Protein AF-A0A379KQM5-F1 (afdb_monomer_lite)

Structure (mmCIF, N/CA/C/O backbone):
data_AF-A0A379KQM5-F1
#
_entry.id   AF-A0A379KQM5-F1
#
loop_
_atom_site.group_PDB
_atom_site.id
_atom_site.type_symbol
_atom_site.label_atom_id
_atom_site.label_alt_id
_atom_site.label_comp_id
_atom_site.label_asym_id
_atom_site.label_entity_id
_atom_site.label_seq_id
_atom_site.pdbx_PDB_ins_code
_atom_site.Cartn_x
_atom_site.Cartn_y
_atom_site.Cartn_z
_atom_site.occupancy
_atom_site.B_iso_or_equiv
_atom_site.auth_seq_id
_atom_site.auth_comp_id
_atom_site.auth_asym_id
_atom_site.auth_atom_id
_atom_site.pdbx_PDB_model_num
ATOM 1 N N . MET A 1 1 ? 5.994 27.174 -17.013 1.00 34.16 1 MET A N 1
ATOM 2 C CA . MET A 1 1 ? 5.090 26.221 -16.334 1.00 34.16 1 MET A CA 1
ATOM 3 C C . MET A 1 1 ? 5.208 26.456 -14.839 1.00 34.16 1 MET A C 1
ATOM 5 O O . MET A 1 1 ? 6.233 26.143 -14.252 1.00 34.16 1 MET A O 1
ATOM 9 N N . THR A 1 2 ? 4.234 27.146 -14.256 1.00 32.84 2 THR A N 1
ATOM 10 C CA . THR A 1 2 ? 4.226 27.577 -12.855 1.00 32.84 2 THR A CA 1
ATOM 11 C C . THR A 1 2 ? 3.849 26.410 -11.947 1.00 32.84 2 THR A C 1
ATOM 13 O O . THR A 1 2 ? 2.756 25.861 -12.052 1.00 32.84 2 THR A O 1
ATOM 16 N N . ALA A 1 3 ? 4.760 26.027 -11.049 1.00 37.75 3 ALA A N 1
ATOM 17 C CA . ALA A 1 3 ? 4.465 25.107 -9.960 1.00 37.75 3 ALA A CA 1
ATOM 18 C C . ALA A 1 3 ? 3.448 25.774 -9.024 1.00 37.75 3 ALA A C 1
ATOM 20 O O . ALA A 1 3 ? 3.765 26.749 -8.338 1.00 37.75 3 ALA A O 1
ATOM 21 N N . ALA A 1 4 ? 2.213 25.275 -9.026 1.00 40.44 4 ALA A N 1
ATOM 22 C CA . ALA A 1 4 ? 1.214 25.670 -8.050 1.00 40.44 4 ALA A CA 1
ATOM 23 C C . ALA A 1 4 ? 1.711 25.240 -6.663 1.00 40.44 4 ALA A C 1
ATOM 25 O O . ALA A 1 4 ? 1.712 24.058 -6.318 1.00 40.44 4 ALA A O 1
ATOM 26 N N . LYS A 1 5 ? 2.175 26.210 -5.869 1.00 39.12 5 LYS A N 1
ATOM 27 C CA . LYS A 1 5 ? 2.356 26.035 -4.429 1.00 39.12 5 LYS A CA 1
ATOM 28 C C . LYS A 1 5 ? 0.985 25.685 -3.857 1.00 39.12 5 LYS A C 1
ATOM 30 O O . LYS A 1 5 ? 0.105 26.543 -3.831 1.00 39.12 5 LYS A O 1
ATOM 35 N N . TYR A 1 6 ? 0.804 24.443 -3.416 1.00 39.59 6 TYR A N 1
ATOM 36 C CA . TYR A 1 6 ? -0.357 24.055 -2.622 1.00 39.59 6 TYR A CA 1
ATOM 37 C C . TYR A 1 6 ? -0.339 24.873 -1.329 1.00 39.59 6 TYR A C 1
ATOM 39 O O . TYR A 1 6 ? 0.392 24.582 -0.383 1.00 39.59 6 TYR A O 1
ATOM 47 N N . LYS A 1 7 ? -1.115 25.958 -1.325 1.00 37.81 7 LYS A N 1
ATOM 48 C CA . LYS A 1 7 ? -1.411 26.759 -0.145 1.00 37.81 7 LYS A CA 1
ATOM 49 C C . LYS A 1 7 ? -2.348 25.900 0.695 1.00 37.81 7 LYS A C 1
ATOM 51 O O . LYS A 1 7 ? -3.494 25.694 0.313 1.00 37.81 7 LYS A O 1
ATOM 56 N N . GLY A 1 8 ? -1.813 25.304 1.758 1.00 42.19 8 GLY A N 1
ATOM 57 C CA . GLY A 1 8 ? -2.602 24.499 2.677 1.00 42.19 8 GLY A CA 1
ATOM 58 C C . GLY A 1 8 ? -3.794 25.312 3.161 1.00 42.19 8 GLY A C 1
ATOM 59 O O . GLY A 1 8 ? -3.601 26.386 3.727 1.00 42.19 8 GLY A O 1
ATOM 60 N N . ASP A 1 9 ? -4.994 24.808 2.892 1.00 48.06 9 ASP A N 1
ATOM 61 C CA . ASP A 1 9 ? -6.229 25.388 3.397 1.00 48.06 9 ASP A CA 1
ATOM 62 C C . ASP A 1 9 ? -6.138 25.453 4.931 1.00 48.06 9 ASP A C 1
ATOM 64 O O . ASP A 1 9 ? -5.820 24.446 5.578 1.00 48.06 9 ASP A O 1
ATOM 68 N N . GLN A 1 10 ? -6.292 26.668 5.462 1.00 50.69 10 GLN A N 1
ATOM 69 C CA . GLN A 1 10 ? -6.407 26.988 6.889 1.00 50.69 10 GLN A CA 1
ATOM 70 C C . GLN A 1 10 ? -7.884 27.195 7.255 1.00 50.69 10 GLN A C 1
ATOM 72 O O . GLN A 1 10 ? -8.202 27.916 8.199 1.00 50.69 10 GLN A O 1
ATOM 77 N N . SER A 1 11 ? -8.816 26.594 6.514 1.00 47.06 11 SER A N 1
ATOM 78 C CA . SER A 1 11 ? -10.158 26.385 7.030 1.00 47.06 11 SER A CA 1
ATOM 79 C C . SER A 1 11 ? -10.042 25.532 8.297 1.00 47.06 11 SER A C 1
ATOM 81 O O . SER A 1 11 ? -9.474 24.442 8.289 1.00 47.06 11 SER A O 1
ATOM 83 N N . GLY A 1 12 ? -10.591 26.009 9.415 1.00 46.75 12 GLY A N 1
ATOM 84 C CA . GLY A 1 12 ? -10.687 25.261 10.677 1.00 46.75 12 GLY A CA 1
ATOM 85 C C . GLY A 1 12 ? -11.540 23.985 10.595 1.00 46.75 12 GLY A C 1
ATOM 86 O O . GLY A 1 12 ? -11.977 23.467 11.616 1.00 46.75 12 GLY A O 1
ATOM 87 N N . THR A 1 13 ? -11.809 23.478 9.391 1.00 49.09 13 THR A N 1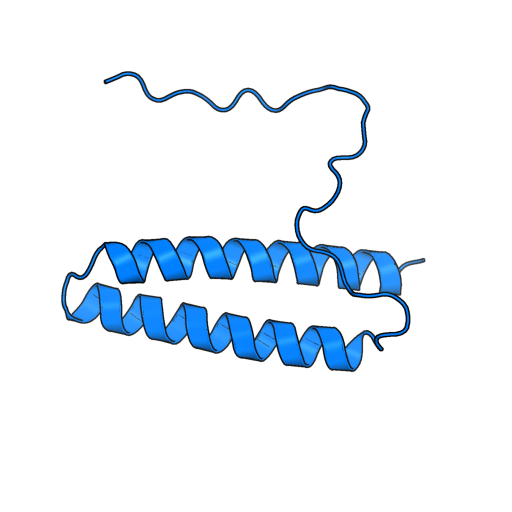
ATOM 88 C CA . THR A 1 13 ? -12.338 22.141 9.167 1.00 49.09 13 THR A CA 1
ATOM 89 C C . THR A 1 13 ? -11.199 21.152 9.401 1.00 49.09 13 THR A C 1
ATOM 91 O O . THR A 1 13 ? -10.191 21.243 8.692 1.00 49.09 13 THR A O 1
ATOM 94 N N . PRO A 1 14 ? -11.322 20.198 10.345 1.00 52.28 14 PRO A N 1
ATOM 95 C CA . PRO A 1 14 ? -10.370 19.101 10.446 1.00 52.28 14 PRO A CA 1
ATOM 96 C C . PRO A 1 14 ? -10.198 18.517 9.049 1.00 52.28 14 PRO A C 1
ATOM 98 O O . PRO A 1 14 ? -11.202 18.208 8.398 1.00 52.28 14 PRO A O 1
ATOM 101 N N . ARG A 1 15 ? -8.959 18.439 8.549 1.00 56.31 15 ARG A N 1
ATOM 102 C CA . ARG A 1 15 ? -8.689 17.783 7.268 1.00 56.31 15 ARG A CA 1
ATOM 103 C C . ARG A 1 15 ? -9.177 16.352 7.414 1.00 56.31 15 ARG A C 1
ATOM 105 O O . ARG A 1 15 ? -8.511 15.539 8.045 1.00 56.31 15 ARG A O 1
ATOM 112 N N . ARG A 1 16 ? -10.383 16.081 6.912 1.00 58.56 16 ARG A N 1
ATOM 113 C CA . ARG A 1 16 ? -10.965 14.748 6.954 1.00 58.56 16 ARG A CA 1
ATOM 114 C C . ARG A 1 16 ? -9.986 13.856 6.213 1.00 58.56 16 ARG A C 1
ATOM 116 O O . ARG A 1 16 ? -9.636 14.159 5.071 1.00 58.56 16 ARG A O 1
ATOM 123 N N . ASN A 1 17 ? -9.496 12.828 6.894 1.00 66.88 17 ASN A N 1
ATOM 124 C CA . ASN A 1 17 ? -8.548 11.917 6.288 1.00 66.88 17 ASN A CA 1
ATOM 125 C C . ASN A 1 17 ? -9.205 11.335 5.029 1.00 66.88 17 ASN A C 1
ATOM 127 O O . ASN A 1 17 ? -10.361 10.914 5.077 1.00 66.88 17 ASN A O 1
ATOM 131 N N . MET A 1 18 ? -8.531 11.412 3.878 1.00 72.38 18 MET A N 1
ATOM 132 C CA . MET A 1 18 ? -9.129 10.968 2.607 1.00 72.38 18 MET A CA 1
ATOM 133 C C . MET A 1 18 ? -9.321 9.450 2.569 1.00 72.38 18 MET A C 1
ATOM 135 O O . MET A 1 18 ? -10.119 8.949 1.780 1.00 72.38 18 MET A O 1
ATOM 139 N N . PHE A 1 19 ? -8.593 8.740 3.427 1.00 82.06 19 PHE A N 1
ATOM 140 C CA . PHE A 1 19 ? -8.675 7.305 3.622 1.00 82.06 19 PHE A CA 1
ATOM 141 C C . PHE A 1 19 ? -9.053 7.065 5.072 1.00 82.06 19 PHE A C 1
ATOM 143 O O . PHE A 1 19 ? -8.426 7.643 5.960 1.00 82.06 19 PHE A O 1
ATOM 150 N N . THR A 1 20 ? -10.105 6.270 5.263 1.00 85.38 20 THR A N 1
ATOM 151 C CA . THR A 1 20 ? -10.639 5.943 6.582 1.00 85.38 20 THR A CA 1
ATOM 152 C C . THR A 1 20 ? -10.752 4.435 6.790 1.00 85.38 20 THR A C 1
ATOM 154 O O . THR A 1 20 ? -11.087 3.713 5.843 1.00 85.38 20 THR A O 1
ATOM 157 N N . ILE A 1 21 ? -10.576 3.952 8.018 1.00 86.62 21 ILE A N 1
ATOM 158 C CA . ILE A 1 21 ? -10.931 2.585 8.410 1.00 86.62 21 ILE A CA 1
ATOM 159 C C . ILE A 1 21 ? -12.459 2.477 8.417 1.00 86.62 21 ILE A C 1
ATOM 161 O O . ILE A 1 21 ? -13.160 3.325 8.970 1.00 86.62 21 ILE A O 1
ATOM 165 N N . ALA A 1 22 ? -13.002 1.421 7.811 1.00 88.44 22 ALA A N 1
ATOM 166 C CA . ALA A 1 22 ? -14.439 1.180 7.862 1.00 88.44 22 ALA A CA 1
ATOM 167 C C . ALA A 1 22 ? -14.899 0.877 9.308 1.00 88.44 22 ALA A C 1
ATOM 169 O O . ALA A 1 22 ? -14.203 0.155 10.030 1.00 88.44 22 ALA A O 1
ATOM 170 N N . PRO A 1 23 ? -16.077 1.366 9.740 1.00 86.31 23 PRO A N 1
ATOM 171 C CA . PRO A 1 23 ? -16.599 1.084 11.076 1.00 86.31 23 PRO A CA 1
ATOM 172 C C . PRO A 1 23 ? -16.670 -0.420 11.373 1.00 86.31 23 PRO A C 1
ATOM 174 O O . PRO A 1 23 ? -17.088 -1.207 10.526 1.00 86.31 23 PRO A O 1
ATOM 177 N N . GLY A 1 24 ? -16.285 -0.819 12.588 1.00 88.19 24 GLY A N 1
ATOM 178 C CA . GLY A 1 24 ? -16.326 -2.219 13.034 1.00 88.19 24 GLY A CA 1
ATOM 179 C C . GLY A 1 24 ? -15.142 -3.085 12.588 1.00 88.19 24 GLY A C 1
ATOM 180 O O . GLY A 1 24 ? -15.075 -4.255 12.962 1.00 88.19 24 GLY A O 1
ATOM 181 N N . ILE A 1 25 ? -14.187 -2.537 11.833 1.00 90.06 25 ILE A N 1
ATOM 182 C CA . ILE A 1 25 ? -12.939 -3.230 11.505 1.00 90.06 25 ILE A CA 1
ATOM 183 C C . ILE A 1 25 ? -11.963 -3.148 12.681 1.00 90.06 25 ILE A C 1
ATOM 185 O O . ILE A 1 25 ? -11.700 -2.073 13.217 1.00 90.06 25 ILE A O 1
ATOM 189 N N . GLN A 1 26 ? -11.386 -4.291 13.059 1.00 90.44 26 GLN A N 1
ATOM 190 C CA . GLN A 1 26 ? -10.350 -4.328 14.089 1.00 90.44 26 GLN A CA 1
ATOM 191 C C . GLN A 1 26 ? -9.061 -3.639 13.600 1.00 90.44 26 GLN A C 1
ATOM 193 O O . GLN A 1 26 ? -8.643 -3.886 12.463 1.00 90.44 26 GLN A O 1
ATOM 198 N N . PRO A 1 27 ? -8.370 -2.852 14.450 1.00 88.88 27 PRO A N 1
ATOM 199 C CA . PRO A 1 27 ? -7.121 -2.181 14.079 1.00 88.88 27 PRO A CA 1
ATOM 200 C C . PRO A 1 27 ? -6.044 -3.126 13.535 1.00 88.88 27 PRO A C 1
ATOM 202 O O . PRO A 1 27 ? -5.360 -2.790 12.575 1.00 88.88 27 PRO A O 1
ATOM 205 N N . SER A 1 28 ? -5.925 -4.335 14.090 1.00 91.12 28 SER A N 1
ATOM 206 C CA . SER A 1 28 ? -4.984 -5.363 13.620 1.00 91.12 28 SER A CA 1
ATOM 207 C C . SER A 1 28 ? -5.227 -5.759 12.161 1.00 91.12 28 SER A C 1
ATOM 209 O O . SER A 1 28 ? -4.28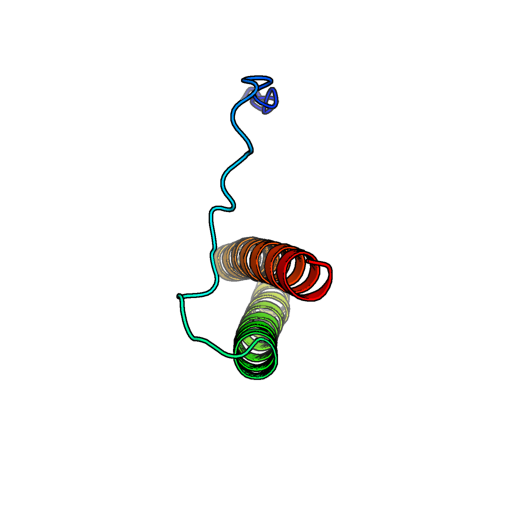2 -5.845 11.379 1.00 91.12 28 SER A O 1
ATOM 211 N N . TYR A 1 29 ? -6.492 -5.930 11.773 1.00 93.06 29 TYR A N 1
ATOM 212 C CA . TYR A 1 29 ? -6.866 -6.218 10.392 1.00 93.06 29 TYR A CA 1
ATOM 213 C C . TYR A 1 29 ? -6.590 -5.021 9.478 1.00 93.06 29 TYR A C 1
ATOM 215 O O . TYR A 1 29 ? -6.079 -5.192 8.375 1.00 93.06 29 TYR A O 1
ATOM 223 N N . ALA A 1 30 ? -6.868 -3.797 9.938 1.00 91.88 30 ALA A N 1
ATOM 224 C CA . ALA A 1 30 ? -6.548 -2.588 9.181 1.00 91.88 30 ALA A CA 1
ATOM 225 C C . ALA A 1 30 ? -5.033 -2.453 8.926 1.00 91.88 30 ALA A C 1
ATOM 227 O O . ALA A 1 30 ? -4.630 -2.148 7.803 1.00 91.88 30 ALA A O 1
ATOM 228 N N . ILE A 1 31 ? -4.197 -2.756 9.927 1.00 93.00 31 ILE A N 1
ATOM 229 C CA . ILE A 1 31 ? -2.733 -2.801 9.789 1.00 93.00 31 ILE A CA 1
ATOM 230 C C . ILE A 1 31 ? -2.323 -3.853 8.757 1.00 93.00 31 ILE A C 1
ATOM 232 O O . ILE A 1 31 ? -1.530 -3.546 7.872 1.00 93.00 31 ILE A O 1
ATOM 236 N N . GLU A 1 32 ? -2.887 -5.061 8.813 1.00 95.44 32 GLU A N 1
ATOM 237 C CA . GLU A 1 32 ? -2.583 -6.122 7.844 1.00 95.44 32 GLU A CA 1
ATOM 238 C C . GLU A 1 32 ? -2.878 -5.679 6.399 1.00 95.44 32 GLU A C 1
ATOM 240 O O . GLU A 1 32 ? -2.064 -5.885 5.495 1.00 95.44 32 GLU A O 1
ATOM 245 N N . GLN A 1 33 ? -4.021 -5.023 6.167 1.00 93.88 33 GLN A N 1
ATOM 246 C CA . GLN A 1 33 ? -4.367 -4.493 4.843 1.00 93.88 33 GLN A CA 1
ATOM 247 C C . GLN A 1 33 ? -3.435 -3.348 4.419 1.00 93.88 33 GLN A C 1
ATOM 249 O O . GLN A 1 33 ? -3.009 -3.296 3.263 1.00 93.88 33 GLN A O 1
ATOM 254 N N . ALA A 1 34 ? -3.060 -2.464 5.348 1.00 93.62 34 ALA A N 1
ATOM 255 C CA . ALA A 1 34 ? -2.087 -1.403 5.100 1.00 93.62 34 ALA A CA 1
ATOM 256 C C . ALA A 1 34 ? -0.706 -1.969 4.719 1.00 93.62 34 ALA A C 1
ATOM 258 O O . ALA A 1 34 ? -0.064 -1.460 3.797 1.00 93.62 34 ALA A O 1
ATOM 259 N N . THR A 1 35 ? -0.269 -3.061 5.356 1.00 95.38 35 THR A N 1
ATOM 260 C CA . THR A 1 35 ? 0.970 -3.770 5.004 1.00 95.38 35 THR A CA 1
ATOM 261 C C . THR A 1 35 ? 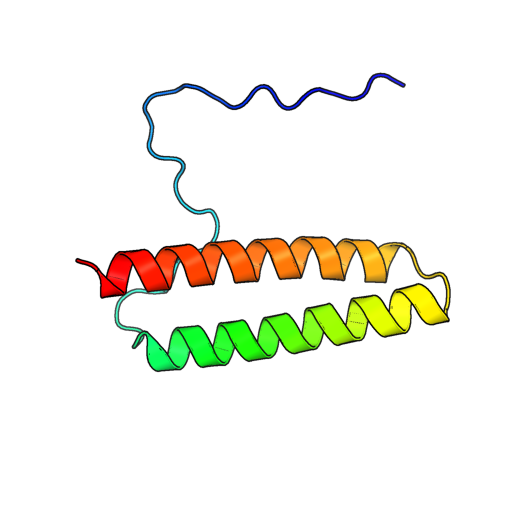0.910 -4.335 3.585 1.00 95.38 35 THR A C 1
ATOM 263 O O . THR A 1 35 ? 1.826 -4.086 2.803 1.00 95.38 35 THR A O 1
ATOM 266 N N . LYS A 1 36 ? -0.187 -5.005 3.203 1.00 96.81 36 LYS A N 1
ATOM 267 C CA . LYS A 1 36 ? -0.370 -5.527 1.833 1.00 96.81 36 LYS A CA 1
ATOM 268 C C . LYS A 1 36 ? -0.292 -4.417 0.780 1.00 96.81 36 LYS A C 1
ATOM 270 O O . LYS A 1 36 ? 0.372 -4.574 -0.242 1.00 96.81 36 LYS A O 1
ATOM 275 N N . LEU A 1 37 ? -0.921 -3.271 1.043 1.00 95.88 37 LEU A N 1
ATOM 276 C CA . LEU A 1 37 ? -0.842 -2.103 0.160 1.00 95.88 37 LEU A CA 1
ATOM 277 C C . LEU A 1 37 ? 0.585 -1.543 0.059 1.00 95.88 37 LEU A C 1
ATOM 279 O O . LEU A 1 37 ? 1.013 -1.143 -1.027 1.00 95.88 37 LEU A O 1
ATOM 283 N N . MET A 1 38 ? 1.338 -1.536 1.163 1.00 97.06 38 MET A N 1
ATOM 284 C CA . MET A 1 38 ? 2.736 -1.103 1.165 1.00 97.06 38 MET A CA 1
ATOM 285 C C . MET A 1 38 ? 3.629 -2.044 0.346 1.00 97.06 38 MET A C 1
ATOM 287 O O . MET A 1 38 ? 4.513 -1.568 -0.370 1.00 97.06 38 MET A O 1
ATOM 291 N N . ASP A 1 39 ? 3.376 -3.353 0.378 1.00 98.31 39 ASP A N 1
ATOM 292 C CA . ASP A 1 39 ? 4.089 -4.316 -0.465 1.00 98.31 39 ASP A CA 1
ATOM 293 C C . ASP A 1 39 ? 3.797 -4.091 -1.956 1.00 98.31 39 ASP A C 1
ATOM 295 O O . ASP A 1 39 ? 4.722 -4.098 -2.774 1.00 98.31 39 ASP A O 1
ATOM 299 N N . CYS A 1 40 ? 2.547 -3.781 -2.323 1.00 97.94 40 CYS A N 1
ATOM 300 C CA . CYS A 1 40 ? 2.206 -3.382 -3.691 1.00 97.94 40 CYS A CA 1
ATOM 301 C C . CYS A 1 40 ? 2.942 -2.104 -4.115 1.00 97.94 40 CYS A C 1
ATOM 303 O O . CYS A 1 40 ? 3.518 -2.053 -5.205 1.00 97.94 40 CYS A O 1
ATOM 305 N N . ALA A 1 41 ? 2.964 -1.080 -3.255 1.00 98.31 41 ALA A N 1
ATOM 306 C CA . ALA A 1 41 ? 3.698 0.153 -3.519 1.00 98.31 41 ALA A CA 1
ATOM 307 C C . ALA A 1 41 ? 5.196 -0.121 -3.720 1.00 98.31 41 ALA A C 1
ATOM 309 O O . ALA A 1 41 ? 5.786 0.348 -4.695 1.00 98.31 41 ALA A O 1
ATOM 310 N N . ARG A 1 42 ? 5.809 -0.943 -2.860 1.00 98.44 42 ARG A N 1
ATOM 311 C CA . ARG A 1 42 ? 7.216 -1.344 -2.992 1.00 98.44 42 ARG A CA 1
ATOM 312 C C . ARG A 1 42 ? 7.474 -2.048 -4.322 1.00 98.44 42 ARG A C 1
ATOM 314 O O . ARG A 1 42 ? 8.434 -1.694 -5.005 1.00 98.44 42 ARG A O 1
ATOM 321 N N . HIS A 1 43 ? 6.628 -3.007 -4.697 1.00 98.62 43 HIS A N 1
ATOM 322 C CA . HIS A 1 43 ? 6.766 -3.733 -5.958 1.00 98.62 43 HIS A CA 1
ATOM 323 C C . HIS A 1 43 ? 6.704 -2.788 -7.165 1.00 98.62 43 HIS A C 1
ATOM 325 O O . HIS A 1 43 ? 7.580 -2.830 -8.026 1.00 98.62 43 HIS A O 1
ATOM 331 N N . LEU A 1 44 ? 5.716 -1.889 -7.199 1.00 98.69 44 LEU A N 1
ATOM 332 C CA . LEU A 1 44 ? 5.572 -0.905 -8.274 1.00 98.69 44 LEU A CA 1
ATOM 333 C C . LEU A 1 44 ? 6.763 0.050 -8.354 1.00 98.69 44 LEU A C 1
ATOM 335 O O . LEU A 1 44 ? 7.210 0.367 -9.455 1.00 98.69 44 LEU A O 1
ATOM 339 N N . ASN A 1 45 ? 7.301 0.481 -7.212 1.00 98.56 45 ASN A N 1
ATOM 340 C CA . ASN A 1 45 ? 8.469 1.352 -7.187 1.00 98.56 45 ASN A CA 1
ATOM 341 C C . ASN A 1 45 ? 9.704 0.643 -7.758 1.00 98.56 45 ASN A C 1
ATOM 343 O O . ASN A 1 45 ? 10.348 1.168 -8.662 1.00 98.56 45 ASN A O 1
ATOM 347 N N . ILE A 1 46 ? 10.013 -0.565 -7.269 1.00 98.62 46 ILE A N 1
ATOM 348 C CA . ILE A 1 46 ? 11.183 -1.334 -7.719 1.00 98.62 46 ILE A CA 1
ATOM 349 C C . ILE A 1 46 ? 11.071 -1.638 -9.214 1.00 98.62 46 ILE A C 1
ATOM 351 O O . ILE A 1 46 ? 11.966 -1.281 -9.979 1.00 98.62 46 ILE A O 1
ATOM 355 N N . THR A 1 47 ? 9.954 -2.228 -9.647 1.00 98.69 47 THR A N 1
ATOM 356 C CA . THR A 1 47 ? 9.728 -2.559 -11.058 1.00 98.69 47 THR A CA 1
ATOM 357 C C . THR A 1 47 ? 9.764 -1.304 -11.927 1.00 98.69 47 THR A C 1
ATOM 359 O O . THR A 1 47 ? 10.438 -1.283 -12.954 1.00 98.69 47 THR A O 1
ATOM 362 N N . GLY A 1 48 ? 9.089 -0.235 -11.497 1.00 98.56 48 GLY A N 1
ATOM 363 C CA . GLY A 1 48 ? 9.014 1.028 -12.223 1.00 98.56 48 GLY A CA 1
ATOM 364 C C . GLY A 1 48 ? 10.377 1.685 -12.422 1.00 98.56 48 GLY A C 1
ATOM 365 O O . GLY A 1 48 ? 10.678 2.126 -13.530 1.00 98.56 48 GLY A O 1
ATOM 366 N N . VAL A 1 49 ? 11.221 1.703 -11.387 1.00 98.44 49 VAL A N 1
ATOM 367 C CA . VAL A 1 49 ? 12.603 2.197 -11.482 1.00 98.44 49 VAL A CA 1
ATOM 368 C C . VAL A 1 49 ? 13.427 1.323 -12.425 1.00 98.44 49 VAL A C 1
ATOM 370 O O . VAL A 1 49 ? 14.100 1.861 -13.301 1.00 98.44 49 VAL A O 1
ATOM 373 N N . MET A 1 50 ? 13.340 -0.006 -12.299 1.00 98.62 50 MET A N 1
ATOM 374 C CA . MET A 1 50 ? 14.122 -0.938 -13.120 1.00 98.62 50 MET A CA 1
ATOM 375 C C . MET A 1 50 ? 13.839 -0.810 -14.620 1.00 98.62 50 MET A C 1
ATOM 377 O O . MET A 1 50 ? 14.771 -0.876 -15.416 1.00 98.62 50 MET A O 1
ATOM 381 N N . ILE A 1 51 ? 12.576 -0.623 -15.016 1.00 98.38 51 ILE A N 1
ATOM 382 C CA . ILE A 1 51 ? 12.183 -0.554 -16.436 1.00 98.38 51 ILE A CA 1
ATOM 383 C C . ILE A 1 51 ? 11.977 0.883 -16.945 1.00 98.38 51 ILE A C 1
ATOM 385 O O . ILE A 1 51 ? 11.516 1.084 -18.067 1.00 98.38 51 ILE A O 1
ATOM 389 N N . GLY A 1 52 ? 12.254 1.897 -16.118 1.00 97.88 52 GLY A N 1
ATOM 390 C CA . GLY A 1 52 ? 12.036 3.306 -16.464 1.00 97.88 52 GLY A CA 1
ATOM 391 C C . GLY A 1 52 ? 10.560 3.704 -16.626 1.00 97.88 52 GLY A C 1
ATOM 392 O O . GLY A 1 52 ? 10.253 4.716 -17.264 1.00 97.88 52 GLY A O 1
ATOM 393 N N . ASN A 1 53 ? 9.622 2.940 -16.059 1.00 98.50 53 ASN A N 1
ATOM 394 C CA . ASN A 1 53 ? 8.194 3.228 -16.155 1.00 98.50 53 ASN A CA 1
ATOM 395 C C . ASN A 1 53 ? 7.760 4.246 -15.090 1.00 98.50 53 ASN A C 1
ATOM 397 O O . ASN A 1 53 ? 7.456 3.909 -13.943 1.00 98.50 53 ASN A O 1
ATOM 401 N N . ARG A 1 54 ? 7.651 5.512 -15.509 1.00 97.88 54 ARG A N 1
ATOM 402 C CA . ARG A 1 54 ? 7.213 6.620 -14.646 1.00 97.88 54 ARG A CA 1
ATOM 403 C C . ARG A 1 54 ? 5.810 6.444 -14.063 1.00 97.88 54 ARG A C 1
ATOM 405 O O . ARG A 1 54 ? 5.582 6.904 -12.951 1.00 97.88 54 ARG A O 1
ATOM 412 N N . GLN A 1 55 ? 4.882 5.795 -14.767 1.00 98.25 55 GLN A N 1
ATOM 413 C CA . GLN A 1 55 ? 3.519 5.598 -14.257 1.00 98.25 55 GLN A CA 1
ATOM 414 C C . GLN A 1 55 ? 3.508 4.661 -13.046 1.00 98.25 55 GLN A C 1
ATOM 416 O O . GLN A 1 55 ? 2.834 4.946 -12.061 1.00 98.25 55 GLN A O 1
ATOM 421 N N . MET A 1 56 ? 4.314 3.596 -13.070 1.00 98.56 56 MET A N 1
ATOM 422 C CA . MET A 1 56 ? 4.462 2.695 -11.919 1.00 98.56 56 MET A CA 1
ATOM 423 C C . MET A 1 56 ? 5.077 3.408 -10.710 1.00 98.56 56 MET A C 1
ATOM 425 O O . MET A 1 56 ? 4.607 3.237 -9.586 1.00 98.56 56 MET A O 1
ATOM 429 N N . ILE A 1 57 ? 6.070 4.270 -10.943 1.00 98.50 57 ILE A N 1
ATOM 430 C CA . ILE A 1 57 ? 6.690 5.079 -9.885 1.00 98.50 57 ILE A CA 1
ATOM 431 C C . ILE A 1 57 ? 5.654 6.025 -9.259 1.00 98.50 57 ILE A C 1
ATOM 433 O O . ILE A 1 57 ? 5.503 6.047 -8.038 1.00 98.50 57 ILE A O 1
ATOM 437 N N . TRP A 1 58 ? 4.879 6.754 -10.066 1.00 98.06 58 TRP A N 1
ATOM 438 C CA . TRP A 1 58 ? 3.828 7.635 -9.543 1.00 98.06 58 TRP A CA 1
ATOM 439 C C . TRP A 1 58 ? 2.727 6.869 -8.807 1.00 98.06 58 TRP A C 1
ATOM 441 O O . TRP A 1 58 ? 2.309 7.291 -7.729 1.00 98.06 58 TRP A O 1
ATOM 451 N N . ALA A 1 59 ? 2.304 5.714 -9.326 1.00 98.19 59 ALA A N 1
ATOM 452 C CA . ALA A 1 59 ? 1.349 4.850 -8.639 1.00 98.19 59 ALA A CA 1
ATOM 453 C C . ALA A 1 59 ? 1.872 4.416 -7.259 1.00 98.19 59 ALA A C 1
ATOM 455 O O . ALA A 1 59 ? 1.142 4.506 -6.272 1.00 98.19 59 ALA A O 1
ATOM 456 N N . SER A 1 60 ? 3.149 4.031 -7.159 1.00 98.50 60 SER A N 1
ATOM 457 C CA . SER A 1 60 ? 3.769 3.669 -5.879 1.00 98.50 60 SER A CA 1
ATOM 458 C C . SER A 1 60 ? 3.795 4.823 -4.872 1.00 98.50 60 SER A C 1
ATOM 460 O O . SER A 1 60 ? 3.517 4.618 -3.687 1.00 98.50 60 SER A O 1
ATOM 462 N N . TYR A 1 61 ? 4.068 6.045 -5.340 1.00 97.19 61 TYR A N 1
ATOM 463 C CA . TYR A 1 61 ? 4.076 7.247 -4.512 1.00 97.19 61 TYR A CA 1
ATOM 464 C C . TYR A 1 61 ? 2.683 7.535 -3.947 1.00 97.19 61 TYR A C 1
ATOM 466 O O . TYR A 1 61 ? 2.529 7.728 -2.739 1.00 97.19 61 TYR A O 1
ATOM 474 N N . HIS A 1 62 ? 1.657 7.500 -4.802 1.00 94.94 62 HIS A N 1
ATOM 475 C CA . HIS A 1 62 ? 0.281 7.714 -4.369 1.00 94.94 62 HIS A CA 1
ATOM 476 C C . HIS A 1 62 ? -0.175 6.638 -3.384 1.00 94.94 62 HIS A C 1
ATOM 478 O O . HIS A 1 62 ? -0.670 6.992 -2.319 1.00 94.94 62 HIS A O 1
ATOM 484 N N . LEU A 1 63 ? 0.060 5.353 -3.670 1.00 95.69 63 LEU A N 1
ATOM 485 C CA . LEU A 1 63 ? -0.286 4.260 -2.754 1.00 95.69 63 LEU A CA 1
ATOM 486 C C . LEU A 1 63 ? 0.405 4.399 -1.393 1.00 95.69 63 LEU A C 1
ATOM 488 O O . LEU A 1 63 ? -0.234 4.217 -0.361 1.00 95.69 63 LEU A O 1
ATOM 492 N N . SER A 1 64 ? 1.680 4.794 -1.373 1.00 95.75 64 SER A N 1
ATOM 493 C CA . SER A 1 64 ? 2.410 5.031 -0.121 1.00 95.75 64 SER A CA 1
ATOM 494 C C . SER A 1 64 ? 1.780 6.155 0.709 1.00 95.75 64 SER A C 1
ATOM 496 O O . SER A 1 64 ? 1.698 6.043 1.932 1.00 95.75 64 SER A O 1
ATOM 498 N N . ALA A 1 65 ? 1.286 7.217 0.063 1.00 92.88 65 ALA A N 1
ATOM 499 C CA . ALA A 1 65 ? 0.562 8.289 0.746 1.00 92.88 65 ALA A CA 1
ATOM 500 C C . ALA A 1 65 ? -0.781 7.810 1.329 1.00 92.88 65 ALA A C 1
ATOM 502 O O . ALA A 1 65 ? -1.129 8.209 2.438 1.00 92.88 65 ALA A O 1
ATOM 503 N N . MET A 1 66 ? -1.499 6.920 0.631 1.00 91.81 66 MET A N 1
ATOM 504 C CA . MET A 1 66 ? -2.743 6.319 1.142 1.00 91.81 66 MET A CA 1
ATOM 505 C C . MET A 1 66 ? -2.480 5.441 2.369 1.00 91.81 66 MET A C 1
ATOM 507 O O . MET A 1 66 ? -3.178 5.555 3.371 1.00 91.81 66 MET A O 1
ATOM 511 N N . VAL A 1 67 ? -1.442 4.599 2.318 1.00 94.31 67 VAL A N 1
ATOM 512 C CA . VAL A 1 67 ? -1.051 3.752 3.456 1.00 94.31 67 VAL A CA 1
ATOM 513 C C . VAL A 1 67 ? -0.665 4.602 4.660 1.00 94.31 67 VAL A C 1
ATOM 515 O O . VAL A 1 67 ? -1.083 4.308 5.775 1.00 94.31 67 VAL A O 1
ATOM 518 N N . LYS A 1 68 ? 0.092 5.682 4.443 1.00 91.50 68 LYS A N 1
ATOM 519 C CA . LYS A 1 68 ? 0.458 6.606 5.516 1.00 91.50 68 LYS A CA 1
ATOM 520 C C . LYS A 1 68 ? -0.778 7.224 6.176 1.00 91.50 68 LYS A C 1
ATOM 522 O O . LYS A 1 68 ? -0.875 7.196 7.396 1.00 91.50 68 LYS A O 1
ATOM 527 N N . ALA A 1 69 ? -1.725 7.711 5.374 1.00 90.00 69 ALA A N 1
ATOM 528 C CA . ALA A 1 69 ? -2.985 8.257 5.869 1.00 90.00 69 ALA A CA 1
ATOM 529 C C . ALA A 1 69 ? -3.768 7.236 6.719 1.00 90.00 69 ALA A C 1
ATOM 531 O O . ALA A 1 69 ? -4.248 7.586 7.795 1.00 90.00 69 ALA A O 1
ATOM 532 N N . LEU A 1 70 ? -3.841 5.973 6.281 1.00 90.12 70 LEU A N 1
ATOM 533 C CA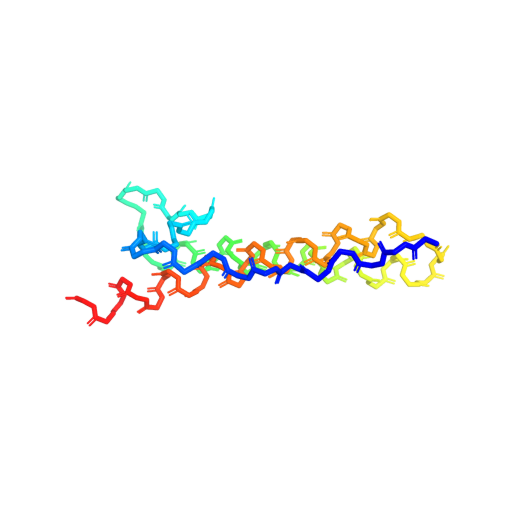 . LEU A 1 70 ? -4.491 4.895 7.039 1.00 90.12 70 LEU A CA 1
ATOM 534 C C . LEU A 1 70 ? -3.775 4.594 8.363 1.00 90.12 70 LEU A C 1
ATOM 536 O O . LEU A 1 70 ? -4.426 4.420 9.387 1.00 90.12 70 LEU A O 1
ATOM 540 N N . LEU A 1 71 ? -2.441 4.541 8.372 1.00 90.75 71 LEU A N 1
ATOM 541 C CA . LEU A 1 71 ? -1.674 4.281 9.595 1.00 90.75 71 LEU A CA 1
ATOM 542 C C . LEU A 1 71 ? -1.817 5.414 10.620 1.00 90.75 71 LEU A C 1
ATOM 544 O O . LEU A 1 71 ? -1.974 5.132 11.805 1.00 90.75 71 LEU A O 1
ATOM 548 N N . GLU A 1 72 ? -1.820 6.671 10.169 1.00 89.56 72 GLU A N 1
ATOM 549 C CA . GLU A 1 72 ? -2.067 7.836 11.030 1.00 89.56 72 GLU A CA 1
ATOM 550 C C . GLU A 1 72 ? -3.453 7.761 11.687 1.00 89.56 72 GLU A C 1
ATOM 552 O O . GLU A 1 72 ? -3.604 8.038 12.875 1.00 89.56 72 GLU A O 1
ATOM 557 N N . GLU A 1 73 ? -4.473 7.328 10.949 1.00 87.31 73 GLU A N 1
ATOM 558 C CA . GLU A 1 73 ? -5.808 7.122 11.505 1.00 87.31 73 GLU A CA 1
ATOM 559 C C . GLU A 1 73 ? -5.874 5.951 12.490 1.00 87.31 73 GLU A C 1
ATOM 561 O O . GLU A 1 73 ? -6.508 6.077 13.539 1.00 87.31 73 GLU A O 1
ATOM 566 N N . ILE A 1 74 ? -5.232 4.819 12.182 1.00 88.50 74 ILE A N 1
ATOM 567 C CA . ILE A 1 74 ? -5.148 3.676 13.103 1.00 88.50 74 ILE A CA 1
ATOM 568 C C . ILE A 1 74 ? -4.518 4.132 14.421 1.00 88.50 74 ILE A C 1
ATOM 570 O O . ILE A 1 74 ? -5.048 3.844 15.491 1.00 88.50 74 ILE A O 1
ATOM 574 N N . GLU A 1 75 ? -3.420 4.884 14.352 1.00 87.44 75 GLU A N 1
ATOM 575 C CA . GLU A 1 75 ? -2.733 5.405 15.530 1.00 87.44 75 GLU A CA 1
ATOM 576 C C . GLU A 1 75 ? -3.624 6.346 16.355 1.00 87.44 75 GLU A C 1
ATOM 578 O O . GLU A 1 75 ? -3.629 6.262 17.584 1.00 87.44 75 GLU A O 1
ATOM 583 N N . LEU A 1 76 ? -4.414 7.206 15.702 1.00 84.44 76 LEU A N 1
ATOM 584 C CA . LEU A 1 76 ? -5.384 8.073 16.379 1.00 84.44 76 LEU A CA 1
ATOM 585 C C . LEU A 1 76 ? -6.485 7.268 17.086 1.00 84.44 76 LEU A C 1
ATOM 587 O O . LEU A 1 76 ? -6.830 7.594 18.218 1.00 84.44 76 LEU A O 1
ATOM 591 N N . ASN A 1 77 ? -7.000 6.207 16.458 1.00 79.00 77 ASN A N 1
ATOM 592 C CA . ASN A 1 77 ? -8.027 5.340 17.050 1.00 79.00 77 ASN A CA 1
ATOM 593 C C . ASN A 1 77 ? -7.495 4.465 18.196 1.00 79.00 77 ASN A C 1
ATOM 595 O O . ASN A 1 77 ? -8.269 4.062 19.051 1.00 79.00 77 ASN A O 1
ATOM 599 N N . LEU A 1 78 ? -6.195 4.156 18.222 1.00 80.12 78 LEU A N 1
ATOM 600 C CA . LEU A 1 78 ? -5.568 3.404 19.317 1.00 80.12 78 LEU A CA 1
ATOM 601 C C . LEU A 1 78 ? -5.248 4.275 20.544 1.00 80.12 78 LEU A C 1
ATOM 603 O O . LEU A 1 78 ? -5.014 3.738 21.625 1.00 80.12 78 LEU A O 1
ATOM 607 N N . LYS A 1 79 ? -5.176 5.600 20.371 1.00 72.44 79 LYS A N 1
ATOM 608 C CA . LYS A 1 79 ? -4.867 6.571 21.436 1.00 72.44 79 LYS A CA 1
ATOM 609 C C . LYS A 1 79 ? -6.109 7.164 22.116 1.00 72.44 79 LYS A C 1
ATOM 611 O O . LYS A 1 79 ? -5.942 7.835 23.134 1.00 72.44 79 LYS A O 1
ATOM 616 N N . GLY A 1 80 ? -7.297 6.977 21.540 1.00 55.19 80 GLY A N 1
ATOM 617 C CA . GLY A 1 80 ? -8.588 7.419 22.087 1.00 55.19 80 GLY A CA 1
ATOM 618 C C . GLY A 1 80 ? -9.298 6.309 22.843 1.00 55.19 80 GLY A C 1
ATOM 619 O O . GLY A 1 80 ? -10.010 6.654 23.810 1.00 55.19 80 GLY A O 1
#

Foldseek 3Di:
DDDPDPPPDPPPPDPPLPAEDDPPDDLVVLVVVLVVLLVQLVVLCVVCVVVVPPVSNVVSVVSPVNSVSSVVNSVVVV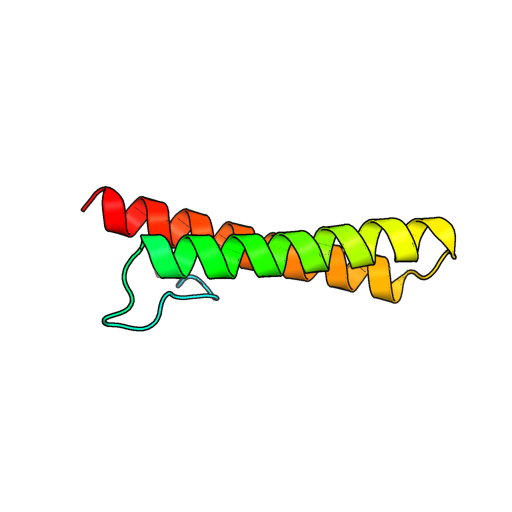VD

Radius of gyration: 15.7 Å; chains: 1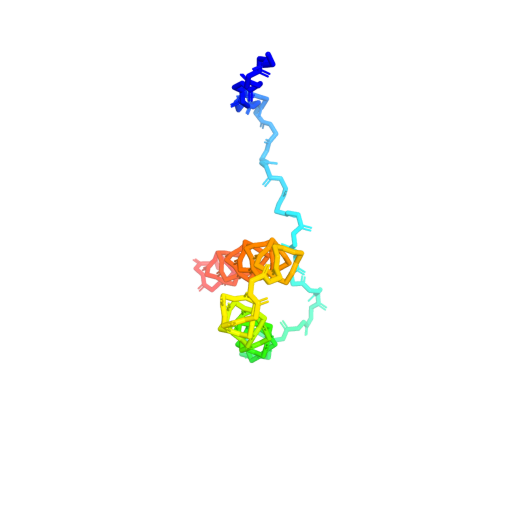; bounding box: 31×34×39 Å

Secondary structure (DSSP, 8-state):
-----------SS----SS-PPTT--HHHHHHHHHHHHHHHHHHHHHHHHTT-HHHHHHHHHHHHHHHHHHHHHHHHHH-

Sequence (80 aa):
MTAAKYKGDQSGTPRRNMFTIAPGIQPSYAIEQATKLMDCARHLNITGVMIGNRQMIWASYHLSAMVKALLEEIELNLKG

Organism: Pseudomonas putida (NCBI:txid303)

pLDDT: mean 82.36, std 20.61, range [32.84, 98.69]

InterPro domains:
  IPR021427 Protein of unknown function DUF3077 [PF11275] (10-74)